Protein AF-W2SXV3-F1 (afdb_monomer_lite)

Sequence (137 aa):
DGLYYVFLDVIPVDNKRYRYIYNKSAWLTAGKAEPAPKNRLYLHPDSPYTGEQLLKQVVSFEKAKLTNNEIDKAGHLILNSMHKYQPRIHLVRRNKGQHLDHNKVNLADEVHRTFVFPETQFMAVTAYQNQLVSILL

Foldseek 3Di:
DKWKWKKKKKAFPDQFFWDQDVVVRDIDTPGGHDPWQPIAIDIQPPPTDDPVVVVPDDRDPPVAAEDCDSPDPPRHGHGDARTKIWMKMKIFIDHVPDDDPRVPDDCVVTPIDIDTDPVPMDGHHPDDDRVVVVVVD

pLDDT: mean 92.99, std 6.28, range [71.44, 98.56]

Organism: Necator americanus (NCBI:txid51031)

Radius of gyration: 17.33 Å; chains: 1; bounding box: 37×30×53 Å

InterPro domains:
  IPR001699 T-box transcription factor [PTHR11267] (4-133)
  IPR002070 Transcription factor, Brachyury [PR00938] (22-42)
  IPR002070 Transcription factor, Brachyury [PR00938] (83-100)
  IPR008967 p53-like transcription factor, DNA-binding domain superfamily [SSF49417] (3-133)
  IPR018186 Transcription factor, T-box, conserved site [PS01264] (43-61)
  IPR036960 T-box superfamily [G3DSA:2.60.40.820] (1-136)
  IPR046360 T-box transcription factor, DNA-binding domain [PF00907] (3-134)
  IPR046360 T-box transcription factor, DNA-binding domain [PR00937] (42-55)
  IPR046360 T-box transcription factor, DNA-binding domain [PR00937] (59-68)
  IPR046360 T-box transcription factor, DNA-binding domain [PR00937] (78-92)
  IPR046360 T-box transcription factor, DNA-binding domain [PR00937] (120-133)
  IPR046360 T-box transcription factor, DNA-binding domain [PS50252] (1-137)
  IPR046360 T-box transcription factor, DNA-binding domain [SM00425] (1-135)

Structure (mmCIF, N/CA/C/O backbone):
data_AF-W2SXV3-F1
#
_entry.id   AF-W2SXV3-F1
#
loop_
_atom_site.group_PDB
_atom_site.id
_atom_site.type_symbol
_atom_site.label_atom_id
_atom_site.label_alt_id
_atom_site.label_comp_id
_atom_site.label_asym_id
_atom_site.label_entity_id
_atom_site.label_seq_id
_atom_site.pdbx_PDB_ins_code
_atom_site.Cartn_x
_atom_site.Cartn_y
_atom_site.Cartn_z
_atom_site.occupancy
_atom_site.B_iso_or_equiv
_atom_site.auth_seq_id
_atom_site.auth_comp_id
_atom_site.auth_asym_id
_atom_site.auth_atom_id
_atom_site.pdbx_PDB_model_num
ATOM 1 N N . ASP A 1 1 ? -21.824 0.062 21.005 1.00 73.38 1 ASP A N 1
ATOM 2 C CA . ASP A 1 1 ? -20.986 0.617 19.912 1.00 73.38 1 ASP A CA 1
ATOM 3 C C . ASP A 1 1 ? -19.588 0.033 19.915 1.00 73.38 1 ASP A C 1
ATOM 5 O O . ASP A 1 1 ? -19.007 -0.101 20.986 1.00 73.38 1 ASP A O 1
ATOM 9 N N . GLY A 1 2 ? -19.074 -0.337 18.739 1.00 86.62 2 GLY A N 1
ATOM 10 C CA . GLY A 1 2 ? -17.703 -0.833 18.568 1.00 86.62 2 GLY A CA 1
ATOM 11 C C . GLY A 1 2 ? -16.719 0.277 18.194 1.00 86.62 2 GLY A C 1
ATOM 12 O O . GLY A 1 2 ? -17.129 1.344 17.736 1.00 86.62 2 GLY A O 1
ATOM 13 N N . LEU A 1 3 ? -15.436 -0.007 18.390 1.00 93.12 3 LEU A N 1
ATOM 14 C CA . LEU A 1 3 ? -14.304 0.784 17.924 1.00 93.12 3 LEU A CA 1
ATOM 15 C C . LEU A 1 3 ? -13.731 0.150 16.654 1.00 93.12 3 LEU A C 1
ATOM 17 O O . LEU A 1 3 ? -13.701 -1.077 16.527 1.00 93.12 3 LEU A O 1
ATOM 21 N N . TYR A 1 4 ? -13.287 0.983 15.724 1.00 94.38 4 TYR A N 1
ATOM 22 C CA . TYR A 1 4 ? -12.794 0.571 14.419 1.00 94.38 4 TYR A CA 1
ATOM 23 C C . TYR A 1 4 ? -11.353 1.026 14.226 1.00 94.38 4 TYR A C 1
ATOM 25 O O . TYR A 1 4 ? -11.056 2.214 14.307 1.00 94.38 4 TYR A O 1
ATOM 33 N N . TYR A 1 5 ? -10.464 0.087 13.938 1.00 95.88 5 TYR A N 1
ATOM 34 C CA . TYR A 1 5 ? -9.075 0.367 13.594 1.00 95.88 5 TYR A CA 1
ATOM 35 C C . TYR A 1 5 ? -8.924 0.265 12.081 1.00 95.88 5 TYR A C 1
ATOM 37 O O . TYR A 1 5 ? -9.370 -0.718 11.482 1.00 95.88 5 TYR A O 1
ATOM 45 N N . VAL A 1 6 ? -8.321 1.285 11.471 1.00 97.06 6 VAL A N 1
ATOM 46 C CA . VAL A 1 6 ? -8.128 1.342 10.019 1.00 97.06 6 VAL A CA 1
ATOM 47 C C . VAL A 1 6 ? -6.652 1.150 9.713 1.00 97.06 6 VAL A C 1
ATOM 49 O O . VAL A 1 6 ? -5.807 1.911 10.185 1.00 97.06 6 VAL A O 1
ATOM 52 N N . PHE A 1 7 ? -6.350 0.136 8.913 1.00 97.12 7 PHE A N 1
ATOM 53 C CA . PHE A 1 7 ? -4.997 -0.186 8.483 1.00 97.12 7 PHE A CA 1
ATOM 54 C C . PHE A 1 7 ? -4.840 -0.018 6.978 1.00 97.12 7 PHE A C 1
ATOM 56 O O . PHE A 1 7 ? -5.782 -0.256 6.222 1.00 97.12 7 PHE A O 1
ATOM 63 N N . LEU A 1 8 ? -3.624 0.316 6.564 1.00 97.88 8 LEU A N 1
ATOM 64 C CA . LEU A 1 8 ? -3.152 0.241 5.189 1.00 97.88 8 LEU A CA 1
ATOM 65 C C . LEU A 1 8 ? -2.060 -0.825 5.102 1.00 97.88 8 LEU A C 1
ATOM 67 O O . LEU A 1 8 ? -1.121 -0.829 5.901 1.00 97.88 8 LEU A O 1
ATOM 71 N N . ASP A 1 9 ? -2.162 -1.693 4.107 1.00 96.94 9 ASP A N 1
ATOM 72 C CA . ASP A 1 9 ? -1.070 -2.562 3.684 1.00 96.94 9 ASP A CA 1
ATOM 73 C C . ASP A 1 9 ? -0.837 -2.424 2.177 1.00 96.94 9 ASP A C 1
ATOM 75 O O . ASP A 1 9 ? -1.655 -1.849 1.449 1.00 96.94 9 ASP A O 1
ATOM 79 N N . VAL A 1 10 ? 0.326 -2.877 1.710 1.00 97.62 10 VAL A N 1
ATOM 80 C CA . VAL A 1 10 ? 0.701 -2.793 0.297 1.00 97.62 10 VAL A CA 1
ATOM 81 C C . VAL A 1 10 ? 1.303 -4.127 -0.117 1.00 97.62 10 VAL A C 1
ATOM 83 O O . VAL A 1 10 ? 2.409 -4.476 0.290 1.00 97.62 10 VAL A O 1
ATOM 86 N N . ILE A 1 11 ? 0.568 -4.880 -0.934 1.00 97.00 11 ILE A N 1
ATOM 87 C CA . ILE A 1 11 ? 0.947 -6.240 -1.331 1.00 97.00 11 ILE A CA 1
ATOM 88 C C . ILE A 1 11 ? 1.441 -6.297 -2.780 1.00 97.00 11 ILE A C 1
ATOM 90 O O . ILE A 1 11 ? 0.978 -5.509 -3.611 1.00 97.00 11 ILE A O 1
ATOM 94 N N . PRO A 1 12 ? 2.364 -7.214 -3.122 1.00 97.38 12 PRO A N 1
ATOM 95 C CA . PRO A 1 12 ? 2.758 -7.427 -4.510 1.00 97.38 12 PRO A CA 1
ATOM 96 C C . PRO A 1 12 ? 1.568 -7.932 -5.337 1.00 97.38 12 PRO A C 1
ATOM 98 O O . PRO A 1 12 ? 0.802 -8.784 -4.887 1.00 97.38 12 PRO A O 1
ATOM 101 N N . VAL A 1 13 ? 1.422 -7.412 -6.557 1.00 97.75 13 VAL A N 1
ATOM 102 C CA . VAL A 1 13 ? 0.369 -7.829 -7.503 1.00 97.75 13 VAL A CA 1
ATOM 103 C C . VAL A 1 13 ? 0.731 -9.141 -8.192 1.00 97.75 13 VAL A C 1
ATOM 105 O O . VAL A 1 13 ? -0.138 -9.967 -8.460 1.00 97.75 13 VAL A O 1
ATOM 108 N N . ASP A 1 14 ? 2.011 -9.336 -8.496 1.00 97.31 14 ASP A N 1
ATOM 109 C CA . ASP A 1 14 ? 2.511 -10.525 -9.169 1.00 97.31 14 ASP A CA 1
ATOM 110 C C . ASP A 1 14 ? 3.946 -10.863 -8.741 1.00 97.31 14 ASP A C 1
ATOM 112 O O . ASP A 1 14 ? 4.593 -10.145 -7.980 1.00 97.31 14 ASP A O 1
ATOM 116 N N . ASN A 1 15 ? 4.438 -12.002 -9.229 1.00 97.06 15 ASN A N 1
ATOM 117 C CA . ASN A 1 15 ? 5.793 -12.487 -8.982 1.00 97.06 15 ASN A CA 1
ATOM 118 C C . ASN A 1 15 ? 6.755 -12.080 -10.115 1.00 97.06 15 ASN A C 1
ATOM 120 O O . ASN A 1 15 ? 7.528 -12.909 -10.609 1.00 97.06 15 ASN A O 1
ATOM 124 N N . LYS A 1 16 ? 6.668 -10.830 -10.590 1.00 97.81 16 LYS A N 1
ATOM 125 C CA . LYS A 1 16 ? 7.492 -10.321 -11.693 1.00 97.81 16 LYS A CA 1
ATOM 126 C C . LYS A 1 16 ? 8.272 -9.076 -11.288 1.00 97.81 16 LYS A C 1
ATOM 128 O O . LYS A 1 16 ? 7.765 -8.180 -10.620 1.00 97.81 16 LYS A O 1
ATOM 133 N N . ARG A 1 17 ? 9.500 -8.998 -11.795 1.00 97.88 17 ARG A N 1
ATOM 134 C CA . ARG A 1 17 ? 10.291 -7.769 -11.823 1.00 97.88 17 ARG A CA 1
ATOM 135 C C . ARG A 1 17 ? 10.124 -7.113 -13.183 1.00 97.88 17 ARG A C 1
ATOM 137 O O . ARG A 1 17 ? 10.159 -7.793 -14.213 1.00 97.88 17 ARG A O 1
ATOM 144 N N . TYR A 1 18 ? 9.972 -5.799 -13.200 1.00 98.12 18 TYR A N 1
ATOM 145 C CA . TYR A 1 18 ? 9.725 -5.036 -14.415 1.00 98.12 18 TYR A CA 1
ATOM 146 C C . TYR A 1 18 ? 10.911 -4.151 -14.795 1.00 98.12 18 TYR A C 1
ATOM 148 O O . TYR A 1 18 ? 11.795 -3.854 -13.995 1.00 98.12 18 TYR A O 1
ATOM 156 N N . ARG A 1 19 ? 10.916 -3.706 -16.048 1.00 97.44 19 ARG A N 1
ATOM 157 C CA . ARG A 1 19 ? 11.760 -2.619 -16.543 1.00 97.44 19 ARG A CA 1
ATOM 158 C C . ARG A 1 19 ? 10.950 -1.742 -17.482 1.00 97.44 19 ARG A C 1
ATOM 160 O O . ARG A 1 19 ? 10.115 -2.253 -18.231 1.00 97.44 19 ARG A O 1
ATOM 167 N N . TYR A 1 20 ? 11.207 -0.444 -17.455 1.00 97.38 20 TYR A N 1
ATOM 168 C CA . TYR A 1 20 ? 10.616 0.473 -18.417 1.00 97.38 20 TYR A CA 1
ATOM 169 C C . TYR A 1 20 ? 11.483 0.529 -19.677 1.00 97.38 20 TYR A C 1
ATOM 171 O O . TYR A 1 20 ? 12.707 0.618 -19.597 1.00 97.38 20 TY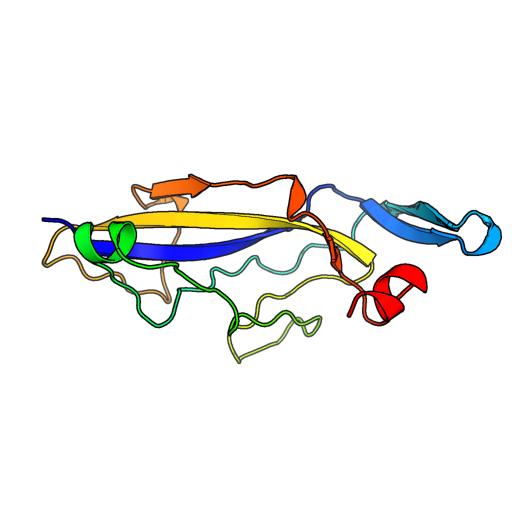R A O 1
ATOM 179 N N . ILE A 1 21 ? 10.855 0.434 -20.845 1.00 97.12 21 ILE A N 1
ATOM 180 C CA . ILE A 1 21 ? 11.517 0.485 -22.146 1.00 97.12 21 ILE A CA 1
ATOM 181 C C . ILE A 1 21 ? 11.166 1.810 -22.813 1.00 97.12 21 ILE A C 1
ATOM 183 O O . ILE A 1 21 ? 10.067 1.971 -23.342 1.00 97.12 21 ILE A O 1
ATOM 187 N N . TYR A 1 22 ? 12.112 2.750 -22.794 1.00 93.44 22 TYR A N 1
ATOM 188 C CA . TYR A 1 22 ? 11.893 4.133 -23.226 1.00 93.44 22 TYR A CA 1
ATOM 189 C C . TYR A 1 22 ? 11.443 4.260 -24.684 1.00 93.44 22 TYR A C 1
ATOM 191 O O . TYR A 1 22 ? 10.471 4.953 -24.955 1.00 93.44 22 TYR A O 1
ATOM 199 N N . ASN A 1 23 ? 12.073 3.543 -25.619 1.00 94.50 23 ASN A N 1
ATOM 200 C CA . ASN A 1 23 ? 11.701 3.611 -27.040 1.00 94.50 23 ASN A CA 1
ATOM 201 C C . ASN A 1 23 ? 10.338 2.972 -27.362 1.00 94.50 23 ASN A C 1
ATOM 203 O O . ASN A 1 23 ? 9.840 3.136 -28.471 1.00 94.50 23 ASN A O 1
ATOM 207 N N . LYS A 1 24 ? 9.742 2.238 -26.415 1.00 94.06 24 LYS A N 1
ATOM 208 C CA . LYS A 1 24 ? 8.393 1.664 -26.530 1.00 94.06 24 LYS A CA 1
ATOM 209 C C . LYS A 1 24 ? 7.384 2.344 -25.605 1.00 94.06 24 LYS A C 1
ATOM 211 O O . LYS A 1 24 ? 6.222 1.955 -25.620 1.00 94.06 24 LYS A O 1
ATOM 216 N N . SER A 1 25 ? 7.834 3.283 -24.769 1.00 94.56 25 SER A N 1
ATOM 217 C CA . SER A 1 25 ? 7.066 3.882 -23.674 1.00 94.56 25 SER A CA 1
ATOM 218 C C . SER A 1 25 ? 6.230 2.862 -22.889 1.00 94.56 25 SER A C 1
ATOM 220 O O . SER A 1 25 ? 5.046 3.071 -22.630 1.00 94.56 25 SER A O 1
ATOM 222 N N . ALA A 1 26 ? 6.835 1.720 -22.546 1.00 95.12 26 ALA A N 1
ATOM 223 C CA . ALA A 1 26 ? 6.112 0.584 -21.980 1.00 95.12 26 ALA A CA 1
ATOM 224 C C . ALA A 1 26 ? 6.892 -0.129 -20.873 1.00 95.12 26 ALA A C 1
ATOM 226 O O . ALA A 1 26 ? 8.115 -0.268 -20.927 1.00 95.12 26 ALA A O 1
ATOM 227 N N . TRP A 1 27 ? 6.153 -0.654 -19.898 1.00 96.81 27 TRP A N 1
ATOM 228 C CA . TRP A 1 27 ? 6.667 -1.586 -18.901 1.00 96.81 27 TRP A CA 1
ATOM 229 C C . TRP A 1 27 ? 6.708 -3.000 -19.471 1.00 96.81 27 TRP A C 1
ATOM 231 O O . TRP A 1 27 ? 5.693 -3.505 -19.943 1.00 96.81 27 TRP A O 1
ATOM 241 N N . LEU A 1 28 ? 7.862 -3.660 -19.383 1.00 97.38 28 LEU A N 1
ATOM 242 C CA . LEU A 1 28 ? 8.021 -5.067 -19.745 1.00 97.38 28 LEU A CA 1
ATOM 243 C C . LEU A 1 28 ? 8.550 -5.871 -18.561 1.00 97.38 28 LEU A C 1
ATOM 245 O O . LEU A 1 28 ? 9.306 -5.365 -17.730 1.00 97.38 28 LEU A O 1
ATOM 249 N N . THR A 1 29 ? 8.191 -7.151 -18.513 1.00 97.69 29 THR A N 1
ATOM 250 C CA . THR A 1 29 ? 8.771 -8.094 -17.555 1.00 97.69 29 THR A CA 1
ATOM 251 C C . THR A 1 29 ? 10.264 -8.273 -17.841 1.00 97.69 29 THR A C 1
ATOM 253 O O . THR A 1 29 ? 10.662 -8.557 -18.970 1.00 97.69 29 THR A O 1
ATOM 256 N N . ALA A 1 30 ? 11.088 -8.080 -16.814 1.00 96.81 30 ALA A N 1
ATOM 257 C CA . ALA A 1 30 ? 12.537 -8.265 -16.840 1.00 96.81 30 ALA A CA 1
ATOM 258 C C . ALA A 1 30 ? 12.965 -9.610 -16.230 1.00 96.81 30 ALA A C 1
ATOM 260 O O . ALA A 1 30 ? 14.049 -10.097 -16.536 1.00 96.81 30 ALA A O 1
ATOM 261 N N . GLY A 1 31 ? 12.126 -10.210 -15.380 1.00 97.12 31 GLY A N 1
ATOM 262 C CA . GLY A 1 31 ? 12.403 -11.491 -14.737 1.00 97.12 31 GLY A CA 1
ATOM 263 C C . GLY A 1 31 ? 11.413 -11.823 -13.622 1.00 97.12 31 GLY A C 1
ATOM 264 O O . GLY A 1 31 ? 10.350 -11.206 -13.510 1.00 97.12 31 GLY A O 1
ATOM 265 N N . LYS A 1 32 ? 11.779 -12.804 -12.793 1.00 97.38 32 LYS A N 1
ATOM 266 C CA . LYS A 1 32 ? 11.059 -13.161 -11.561 1.00 97.38 32 LYS A CA 1
ATOM 267 C C . LYS A 1 32 ? 11.220 -12.054 -10.511 1.00 97.38 32 LYS A C 1
ATOM 269 O O . LYS A 1 32 ? 12.250 -11.380 -10.508 1.00 97.38 32 LYS A O 1
ATOM 274 N N . ALA A 1 33 ? 10.216 -11.864 -9.653 1.00 96.12 33 ALA A N 1
ATOM 275 C CA . ALA A 1 33 ? 10.328 -10.914 -8.550 1.00 96.12 33 ALA A CA 1
ATOM 276 C C . ALA A 1 33 ? 11.442 -11.307 -7.571 1.00 96.12 33 ALA A C 1
ATOM 278 O O . ALA A 1 33 ? 11.754 -12.487 -7.377 1.00 96.12 33 ALA A O 1
ATOM 279 N N . GLU A 1 34 ? 12.019 -10.287 -6.947 1.00 92.88 34 GLU A N 1
ATOM 280 C CA . GLU A 1 34 ? 12.889 -10.442 -5.785 1.00 92.88 34 GLU A CA 1
ATOM 281 C C . GLU A 1 34 ? 12.060 -10.917 -4.577 1.00 92.88 34 GLU A C 1
ATOM 283 O O . GLU A 1 34 ? 10.846 -10.677 -4.541 1.00 92.88 34 GLU A O 1
ATOM 288 N N . PRO A 1 35 ? 12.669 -11.597 -3.585 1.00 92.31 35 PRO A N 1
ATOM 289 C CA . PRO A 1 35 ? 11.978 -11.936 -2.347 1.00 92.31 35 PRO A CA 1
ATOM 290 C C . PRO A 1 35 ? 11.301 -10.696 -1.755 1.00 92.31 35 PRO A C 1
ATOM 292 O O . PRO A 1 35 ? 11.941 -9.663 -1.558 1.00 92.31 35 PRO A O 1
ATOM 295 N N . ALA A 1 36 ? 9.991 -10.781 -1.523 1.00 86.56 36 ALA A N 1
ATOM 296 C CA . ALA A 1 36 ? 9.251 -9.651 -0.987 1.00 86.56 36 ALA A CA 1
ATOM 297 C C . ALA A 1 36 ? 9.719 -9.362 0.451 1.00 86.56 36 ALA A C 1
ATOM 299 O O . ALA A 1 36 ? 9.863 -10.305 1.240 1.00 86.56 36 ALA A O 1
ATOM 300 N N . PRO A 1 37 ? 9.916 -8.085 0.821 1.00 87.38 37 PRO A N 1
ATOM 301 C CA . PRO A 1 37 ? 10.159 -7.722 2.205 1.00 87.38 37 PRO A CA 1
ATOM 302 C C . PRO A 1 37 ? 8.954 -8.127 3.058 1.00 87.38 37 PRO A C 1
ATOM 304 O O . PRO A 1 37 ? 7.837 -8.313 2.563 1.00 87.38 37 PRO A O 1
ATOM 307 N N . LYS A 1 38 ? 9.168 -8.260 4.370 1.00 87.00 38 LYS A N 1
ATOM 308 C CA . LYS A 1 38 ? 8.075 -8.568 5.296 1.00 87.00 38 LYS A CA 1
ATOM 309 C C . LYS A 1 38 ? 6.985 -7.498 5.168 1.00 87.00 38 LYS A C 1
ATOM 311 O O . LYS A 1 38 ? 7.245 -6.329 5.450 1.00 87.00 38 LYS A O 1
ATOM 316 N N . ASN A 1 39 ? 5.776 -7.916 4.786 1.00 86.94 39 ASN A N 1
ATOM 317 C CA . ASN A 1 39 ? 4.630 -7.015 4.691 1.00 86.94 39 ASN A CA 1
ATOM 318 C C . ASN A 1 39 ? 4.352 -6.371 6.058 1.00 86.94 39 ASN A C 1
ATOM 320 O O . ASN A 1 39 ? 4.413 -7.039 7.096 1.00 86.94 39 ASN A O 1
ATOM 324 N N . ARG A 1 40 ? 4.060 -5.072 6.049 1.00 92.06 40 ARG A N 1
ATOM 325 C CA . ARG A 1 40 ? 3.801 -4.268 7.246 1.00 92.06 40 ARG A CA 1
ATOM 326 C C . ARG A 1 40 ? 2.397 -3.693 7.179 1.00 92.06 40 ARG A C 1
ATOM 328 O O . ARG A 1 40 ? 1.932 -3.303 6.114 1.00 92.06 40 ARG A O 1
ATOM 335 N N . LEU A 1 41 ? 1.761 -3.614 8.341 1.00 94.00 41 LEU A N 1
ATOM 336 C CA . LEU A 1 41 ? 0.490 -2.929 8.520 1.00 94.00 41 LEU A CA 1
ATOM 337 C C . LEU A 1 41 ? 0.769 -1.524 9.039 1.00 94.00 41 LEU A C 1
ATOM 339 O O . LEU A 1 41 ? 1.338 -1.361 10.117 1.00 94.00 41 LEU A O 1
ATOM 343 N N . TYR A 1 42 ? 0.357 -0.516 8.284 1.00 95.50 42 TYR A N 1
ATOM 344 C CA . TYR A 1 42 ? 0.340 0.863 8.745 1.00 95.50 42 TYR A CA 1
ATOM 345 C C . TYR A 1 42 ? -0.993 1.131 9.446 1.00 95.50 42 TYR A C 1
ATOM 347 O O . TYR A 1 42 ? -2.042 1.147 8.800 1.00 95.50 42 TYR A O 1
ATOM 355 N N . LEU A 1 43 ? -0.969 1.322 10.766 1.00 95.94 43 LEU A N 1
ATOM 356 C CA . LEU A 1 43 ? -2.142 1.761 11.523 1.00 95.94 43 LEU A CA 1
ATOM 357 C C . LEU A 1 43 ? -2.353 3.260 11.308 1.00 95.94 43 LEU A C 1
ATOM 359 O O . LEU A 1 43 ? -1.435 4.048 11.531 1.00 95.94 43 LEU A O 1
ATOM 363 N N . HIS A 1 44 ? -3.564 3.660 10.922 1.00 96.62 44 HIS A N 1
ATOM 364 C CA . HIS A 1 44 ? -3.895 5.077 10.831 1.00 96.62 44 HIS A CA 1
ATOM 365 C C . HIS A 1 44 ? -3.741 5.750 12.212 1.00 96.62 44 HIS A C 1
ATOM 367 O O . HIS A 1 44 ? -4.309 5.232 13.178 1.00 96.62 44 HIS A O 1
ATOM 373 N N . PRO A 1 45 ? -3.032 6.892 12.327 1.00 94.81 45 PRO A N 1
ATOM 374 C CA . PRO A 1 45 ? -2.666 7.498 13.613 1.00 94.81 45 PRO A CA 1
ATOM 375 C C . PRO A 1 45 ? -3.859 7.874 14.496 1.00 94.81 45 PRO A C 1
ATOM 377 O O . PRO A 1 45 ? -3.762 7.760 15.713 1.00 94.81 45 PRO A O 1
ATOM 380 N N . ASP A 1 46 ? -4.989 8.260 13.899 1.00 95.00 46 ASP A N 1
ATOM 381 C CA . ASP A 1 46 ? -6.193 8.614 14.667 1.00 95.00 46 ASP A CA 1
ATOM 382 C C . ASP A 1 46 ? -7.083 7.400 14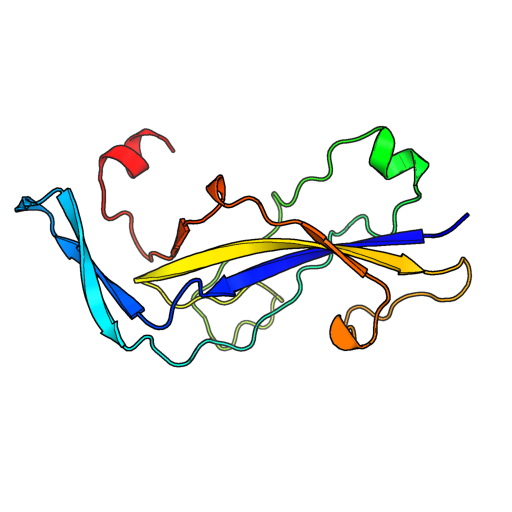.999 1.00 95.00 46 ASP A C 1
ATOM 384 O O . ASP A 1 46 ? -8.190 7.561 15.511 1.00 95.00 46 ASP A O 1
ATOM 388 N N . SER A 1 47 ? -6.637 6.174 14.701 1.00 94.31 47 SER A N 1
ATOM 389 C CA . SER A 1 47 ? -7.345 4.973 15.150 1.00 94.31 47 SER A CA 1
ATOM 390 C C . SER A 1 47 ? -7.242 4.812 16.678 1.00 94.31 47 SER A C 1
ATOM 392 O O . SER A 1 47 ? -6.176 5.045 17.248 1.00 94.31 47 SER A O 1
ATOM 394 N N . PRO A 1 48 ? -8.284 4.291 17.351 1.00 94.88 48 PRO A N 1
ATOM 395 C CA . PRO A 1 48 ? -9.534 3.809 16.773 1.00 94.88 48 PRO A CA 1
ATOM 396 C C . PRO A 1 48 ? -10.583 4.904 16.552 1.00 94.88 48 PRO A C 1
ATOM 398 O O . PRO A 1 48 ? -10.701 5.848 17.325 1.00 94.88 48 PRO A O 1
ATOM 401 N N . TYR A 1 49 ? -11.448 4.670 15.570 1.00 95.19 49 TYR A N 1
ATOM 402 C CA . TYR A 1 49 ? -12.624 5.480 15.282 1.00 95.19 49 TYR A CA 1
ATOM 403 C C . TYR A 1 49 ? -13.901 4.873 15.852 1.00 95.19 49 TYR A C 1
ATOM 405 O O . TYR A 1 49 ? -14.051 3.653 15.962 1.00 95.19 49 TYR A O 1
ATOM 413 N N . THR A 1 50 ? -14.887 5.717 16.126 1.00 94.62 50 THR A N 1
ATOM 414 C CA . THR A 1 50 ? -16.281 5.282 16.226 1.00 94.62 50 THR A CA 1
ATOM 415 C C . THR A 1 50 ? -16.882 5.100 14.829 1.00 94.62 50 THR A C 1
ATOM 417 O O . THR A 1 50 ? -16.403 5.660 13.842 1.00 94.62 50 THR A O 1
ATOM 420 N N . GLY A 1 51 ? -17.974 4.335 14.732 1.00 93.19 51 GLY A N 1
ATOM 421 C CA . GLY A 1 51 ? -18.701 4.203 13.462 1.00 93.19 51 GLY A CA 1
ATOM 422 C C . GLY A 1 51 ? -19.233 5.545 12.943 1.00 93.19 51 GLY A C 1
ATOM 423 O O . GLY A 1 51 ? -19.239 5.779 11.742 1.00 93.19 51 GLY A O 1
ATOM 424 N N . GLU A 1 52 ? -19.616 6.450 13.846 1.00 94.88 52 GLU A N 1
ATOM 425 C CA . GLU A 1 52 ? -20.079 7.793 13.494 1.00 94.88 52 GLU A CA 1
ATOM 426 C C . GLU A 1 52 ? -18.962 8.652 12.885 1.00 94.88 52 GLU A C 1
ATOM 428 O O . GLU A 1 52 ? -19.194 9.322 11.882 1.00 94.88 52 GLU A O 1
ATOM 433 N N . GLN A 1 53 ? -17.746 8.600 13.443 1.00 95.44 53 GLN A N 1
ATOM 434 C CA . GLN A 1 53 ? -16.593 9.314 12.883 1.00 95.44 53 GLN A CA 1
ATOM 435 C C . GLN A 1 53 ? -16.297 8.843 11.457 1.00 95.44 53 GLN A C 1
ATOM 437 O O . GLN A 1 53 ? -16.142 9.675 10.570 1.00 95.44 53 GLN A O 1
ATOM 442 N N . LEU A 1 54 ? -16.303 7.527 11.212 1.00 95.25 54 LEU A N 1
ATOM 443 C CA . LEU A 1 54 ? -16.054 6.967 9.876 1.00 95.25 54 LEU A CA 1
ATOM 444 C C . LEU A 1 54 ? -17.081 7.401 8.823 1.00 95.25 54 LEU A C 1
ATOM 446 O O . LEU A 1 54 ? -16.743 7.480 7.649 1.00 95.25 54 LEU A O 1
ATOM 450 N N . LEU A 1 55 ? -18.326 7.671 9.223 1.00 95.00 55 LEU A N 1
ATOM 451 C CA . LEU A 1 55 ? -19.372 8.127 8.304 1.00 95.00 55 LEU A CA 1
ATOM 452 C C . LEU A 1 55 ? -19.301 9.631 8.013 1.00 95.00 55 LEU A C 1
ATOM 454 O O . LEU A 1 55 ? -19.826 10.076 6.996 1.00 95.00 55 LEU A O 1
ATOM 458 N N . LYS A 1 56 ? -18.699 10.418 8.910 1.00 95.69 56 LYS A N 1
ATOM 459 C CA . LYS A 1 56 ? -18.708 11.886 8.841 1.00 95.69 56 LYS A CA 1
ATOM 460 C C . LYS A 1 56 ? -17.468 12.489 8.194 1.00 95.69 56 LYS A C 1
ATOM 462 O O . LYS A 1 56 ? -17.534 13.633 7.754 1.00 95.69 56 LYS A O 1
ATOM 467 N N . GLN A 1 57 ? -16.351 11.767 8.162 1.00 93.12 57 GLN A N 1
ATOM 468 C CA . GLN A 1 57 ? -15.080 12.316 7.696 1.00 93.12 57 GLN A CA 1
ATOM 469 C C . GLN A 1 57 ? -14.355 11.379 6.736 1.00 93.12 57 GLN A C 1
ATOM 471 O O . GLN A 1 57 ? -14.497 10.159 6.788 1.00 93.12 57 GLN A O 1
ATOM 476 N N . VAL A 1 58 ? -13.517 11.975 5.893 1.00 95.94 58 VAL A N 1
ATOM 477 C CA . VAL A 1 58 ? -12.565 11.237 5.066 1.00 95.94 58 VAL A CA 1
ATOM 478 C C . VAL A 1 58 ? -11.388 10.799 5.938 1.00 95.94 58 VAL A C 1
ATOM 480 O O . VAL A 1 58 ? -10.841 11.595 6.698 1.00 95.94 58 VAL A O 1
ATOM 483 N N . VAL A 1 59 ? -10.985 9.535 5.814 1.00 97.12 59 VAL A N 1
ATOM 484 C CA . VAL A 1 59 ? -9.776 8.988 6.449 1.00 97.12 59 VAL A CA 1
ATOM 485 C C . VAL A 1 59 ? -8.626 9.064 5.439 1.00 97.12 59 VAL A C 1
ATOM 487 O O . VAL A 1 59 ? -8.738 8.498 4.352 1.00 97.12 59 VAL A O 1
ATOM 490 N N . SER A 1 60 ? -7.538 9.765 5.778 1.00 97.31 60 SER A N 1
ATOM 491 C CA . SER A 1 60 ? -6.423 10.054 4.859 1.00 97.31 60 SER A CA 1
ATOM 492 C C . SER A 1 60 ? -5.110 9.420 5.314 1.00 97.31 60 SER A C 1
ATOM 494 O O . SER A 1 60 ? -4.603 9.701 6.394 1.00 97.31 60 SER A O 1
ATOM 496 N N . PHE A 1 61 ? -4.488 8.632 4.437 1.00 97.81 61 PHE A N 1
ATOM 497 C CA . PHE A 1 61 ? -3.180 8.011 4.676 1.00 97.81 61 PHE A CA 1
ATOM 498 C C . PHE A 1 61 ? -1.999 8.869 4.189 1.00 97.81 61 PHE A C 1
ATOM 500 O O . PHE A 1 61 ? -0.935 8.334 3.895 1.00 97.81 61 PHE A O 1
ATOM 507 N N . GLU A 1 62 ? -2.143 10.196 4.122 1.00 96.81 62 GLU A N 1
ATOM 508 C CA . GLU A 1 62 ? -1.097 11.116 3.626 1.00 96.81 62 GLU A CA 1
ATOM 509 C C . GLU A 1 62 ? 0.248 11.001 4.370 1.00 96.81 62 GLU A C 1
ATOM 511 O O . GLU A 1 62 ? 1.306 11.297 3.822 1.00 96.81 62 GLU A O 1
ATOM 516 N N . LYS A 1 63 ? 0.215 10.553 5.632 1.00 96.38 63 LYS A N 1
ATOM 517 C CA . LYS A 1 63 ? 1.403 10.374 6.480 1.00 96.38 63 LYS A CA 1
ATOM 518 C C . LYS A 1 63 ? 2.081 9.017 6.281 1.00 96.38 63 LYS A C 1
ATOM 520 O O . LYS A 1 63 ? 3.149 8.791 6.854 1.00 96.38 63 LYS A O 1
ATOM 525 N N . ALA A 1 64 ? 1.475 8.104 5.519 1.00 97.12 64 ALA A N 1
ATOM 526 C CA . ALA A 1 64 ? 2.080 6.822 5.198 1.00 97.12 64 ALA A CA 1
ATOM 527 C C . ALA A 1 64 ? 3.285 7.039 4.275 1.00 97.12 64 ALA A C 1
ATOM 529 O O . ALA A 1 64 ? 3.237 7.813 3.322 1.00 97.12 64 ALA A O 1
ATOM 530 N N . LYS A 1 65 ? 4.386 6.345 4.564 1.00 97.19 65 LYS A N 1
ATOM 531 C CA . LYS A 1 65 ? 5.632 6.458 3.802 1.00 97.19 65 LYS A CA 1
ATOM 532 C C . LYS A 1 65 ? 6.060 5.098 3.286 1.00 97.19 65 LYS A C 1
ATOM 534 O O . LYS A 1 65 ? 5.927 4.089 3.982 1.00 97.19 65 LYS A O 1
ATOM 539 N N . LEU A 1 66 ? 6.605 5.114 2.077 1.00 97.25 66 LEU A N 1
ATOM 540 C CA . LEU A 1 66 ? 7.203 3.963 1.417 1.00 97.25 66 LEU A CA 1
ATOM 541 C C . LEU A 1 66 ? 8.729 4.066 1.514 1.00 97.25 66 LEU A C 1
ATOM 543 O O . LEU A 1 66 ? 9.283 5.164 1.460 1.00 97.25 66 LEU A O 1
ATOM 547 N N . THR A 1 67 ? 9.416 2.937 1.644 1.00 96.50 67 THR A N 1
ATOM 548 C CA . THR A 1 67 ? 10.882 2.879 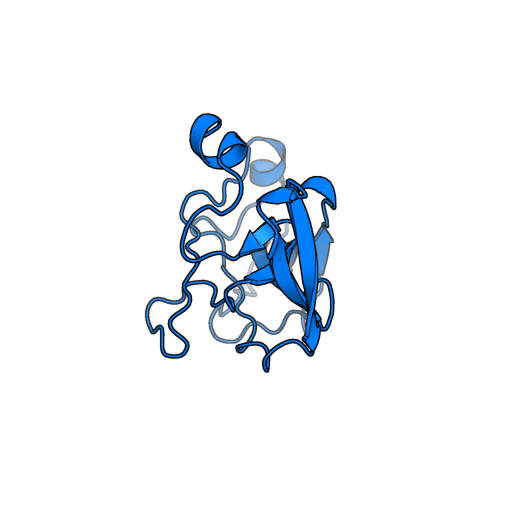1.651 1.00 96.50 67 THR A CA 1
ATOM 549 C C . THR A 1 67 ? 11.384 1.632 0.933 1.00 96.50 67 THR A C 1
ATOM 551 O O . THR A 1 67 ? 10.705 0.611 0.906 1.00 96.50 67 THR A O 1
ATOM 554 N N . ASN A 1 68 ? 12.583 1.703 0.363 1.00 94.94 68 ASN A N 1
ATOM 555 C CA . ASN A 1 68 ? 13.316 0.545 -0.152 1.00 94.94 68 ASN A CA 1
ATOM 556 C C . ASN A 1 68 ? 14.374 0.031 0.845 1.00 94.94 68 ASN A C 1
ATOM 558 O O . ASN A 1 68 ? 15.153 -0.855 0.510 1.00 94.94 68 ASN A O 1
ATOM 562 N N . ASN A 1 69 ? 14.439 0.601 2.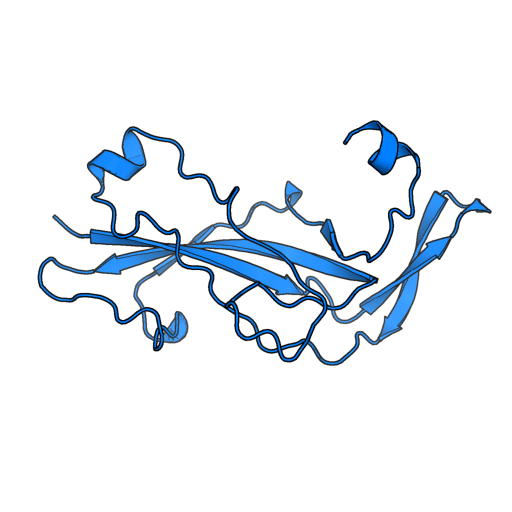054 1.00 93.88 69 ASN A N 1
ATOM 563 C CA . ASN A 1 69 ? 15.356 0.160 3.097 1.00 93.88 69 ASN A CA 1
ATOM 564 C C . ASN A 1 69 ? 14.763 -1.026 3.879 1.00 93.88 69 ASN A C 1
ATOM 566 O O . ASN A 1 69 ? 13.862 -0.847 4.699 1.00 93.88 69 ASN A O 1
ATOM 570 N N . GLU A 1 70 ? 15.298 -2.229 3.665 1.00 89.31 70 GLU A N 1
ATOM 571 C CA . GLU A 1 70 ? 14.811 -3.471 4.288 1.00 89.31 70 GLU A CA 1
ATOM 572 C C . GLU A 1 70 ? 14.920 -3.492 5.821 1.00 89.31 70 GLU A C 1
ATOM 574 O O . GLU A 1 70 ? 14.145 -4.169 6.498 1.00 89.31 70 GLU A O 1
ATOM 579 N N . ILE A 1 71 ? 15.854 -2.722 6.384 1.00 89.81 71 ILE A N 1
ATOM 580 C CA . ILE A 1 71 ? 16.100 -2.640 7.830 1.00 89.81 71 ILE A CA 1
ATOM 581 C C . ILE A 1 71 ? 15.464 -1.396 8.469 1.00 89.81 71 ILE A C 1
ATOM 583 O O . ILE A 1 71 ? 15.867 -0.983 9.559 1.00 89.81 71 ILE A O 1
ATOM 587 N N . ASP A 1 72 ? 14.480 -0.780 7.805 1.00 91.94 72 ASP A N 1
ATOM 588 C CA . ASP A 1 72 ? 13.771 0.392 8.320 1.00 91.94 72 ASP A CA 1
ATOM 589 C C . ASP A 1 72 ? 13.192 0.136 9.722 1.00 91.94 72 ASP A C 1
ATOM 591 O O . ASP A 1 72 ? 12.407 -0.789 9.929 1.00 91.94 72 ASP A O 1
ATOM 595 N N . LYS A 1 73 ? 13.558 0.984 10.689 1.00 90.31 73 LYS A N 1
ATOM 596 C CA . LYS A 1 73 ? 13.062 0.922 12.077 1.00 90.31 73 LYS A CA 1
ATOM 597 C C . LYS A 1 73 ? 11.936 1.919 12.363 1.00 90.31 73 LYS A C 1
ATOM 599 O O . LYS A 1 73 ? 11.365 1.879 13.445 1.00 90.31 73 LYS A O 1
ATOM 604 N N . ALA A 1 74 ? 11.633 2.809 11.418 1.00 91.44 74 ALA A N 1
ATOM 605 C CA . ALA A 1 74 ? 10.624 3.854 11.579 1.00 91.44 74 ALA A CA 1
ATOM 606 C C . ALA A 1 74 ? 9.189 3.348 11.348 1.00 91.44 74 ALA A C 1
ATOM 608 O O . ALA A 1 74 ? 8.235 4.084 11.581 1.00 91.44 74 ALA A O 1
ATOM 609 N N . GLY A 1 75 ? 9.029 2.098 10.899 1.00 89.69 75 GLY A N 1
ATOM 610 C CA . GLY A 1 75 ? 7.721 1.491 10.656 1.00 89.69 75 GLY A CA 1
ATOM 611 C C . GLY A 1 75 ? 7.127 1.867 9.298 1.00 89.69 75 GLY A C 1
ATOM 612 O O . GLY A 1 75 ? 5.928 1.698 9.089 1.00 89.69 75 GLY A O 1
ATOM 613 N N . HIS A 1 76 ? 7.946 2.355 8.363 1.00 95.25 76 HIS A N 1
ATOM 614 C CA . HIS A 1 76 ? 7.509 2.636 6.997 1.00 95.25 76 HIS A CA 1
ATOM 615 C C . HIS A 1 76 ? 7.180 1.340 6.243 1.00 95.25 76 HIS A C 1
ATOM 617 O O . HIS A 1 76 ? 7.685 0.264 6.581 1.00 95.25 76 HIS A O 1
ATOM 623 N N . LEU A 1 77 ? 6.353 1.440 5.201 1.00 96.06 77 LEU A N 1
ATOM 624 C CA . LEU A 1 77 ? 6.014 0.316 4.330 1.00 96.06 77 LEU A CA 1
ATOM 625 C C . LEU A 1 77 ? 7.199 0.033 3.396 1.00 96.06 77 LEU A C 1
ATOM 627 O O . LEU A 1 77 ? 7.602 0.898 2.618 1.00 96.06 77 LEU A O 1
ATOM 631 N N . ILE A 1 78 ? 7.779 -1.163 3.491 1.00 96.81 78 ILE A N 1
ATOM 632 C CA . ILE A 1 78 ? 8.972 -1.536 2.719 1.00 96.81 78 ILE A CA 1
ATOM 633 C C . ILE A 1 78 ? 8.540 -2.173 1.402 1.00 96.81 78 ILE A C 1
ATOM 635 O O . ILE A 1 78 ? 7.771 -3.132 1.422 1.00 96.81 78 ILE A O 1
ATOM 639 N N . LEU A 1 79 ? 9.061 -1.680 0.278 1.00 97.31 79 LEU A N 1
ATOM 640 C CA . LEU A 1 79 ? 8.768 -2.181 -1.064 1.00 97.31 79 LEU A CA 1
ATOM 641 C C . LEU A 1 79 ? 10.052 -2.358 -1.880 1.00 97.31 79 LEU A C 1
ATOM 643 O O . LEU A 1 79 ? 10.981 -1.557 -1.784 1.00 97.31 79 LEU A O 1
ATOM 647 N N . ASN A 1 80 ? 10.058 -3.356 -2.761 1.00 97.12 80 ASN A N 1
ATOM 648 C CA . ASN A 1 80 ? 11.119 -3.537 -3.743 1.00 97.12 80 ASN A CA 1
ATOM 649 C C . ASN A 1 80 ? 10.858 -2.628 -4.947 1.00 97.12 80 ASN A C 1
ATOM 651 O O . ASN A 1 80 ? 9.759 -2.599 -5.506 1.00 97.12 80 ASN A O 1
ATOM 655 N N . SER A 1 81 ? 11.888 -1.911 -5.390 1.00 97.06 81 SER A N 1
ATOM 656 C CA . SER A 1 81 ? 11.809 -1.095 -6.605 1.00 97.06 81 SER A CA 1
ATOM 657 C C . SER A 1 81 ? 11.539 -1.972 -7.832 1.00 97.06 81 SER A C 1
ATOM 659 O O . SER A 1 81 ? 11.949 -3.130 -7.888 1.00 97.06 81 SER A O 1
ATOM 661 N N . MET A 1 82 ? 10.876 -1.419 -8.841 1.00 97.38 82 MET A N 1
ATOM 662 C CA . MET A 1 82 ? 10.536 -2.063 -10.113 1.00 97.38 82 MET A CA 1
ATOM 663 C C . MET A 1 82 ? 9.563 -3.250 -10.003 1.00 97.38 82 MET A C 1
ATOM 665 O O . MET A 1 82 ? 9.555 -4.133 -10.865 1.00 97.38 82 MET A O 1
ATOM 669 N N . HIS A 1 83 ? 8.720 -3.251 -8.973 1.00 98.12 83 HIS A N 1
ATOM 670 C CA . HIS A 1 83 ? 7.652 -4.230 -8.762 1.00 98.12 83 HIS A CA 1
ATOM 671 C C . HIS A 1 83 ? 6.285 -3.539 -8.707 1.00 98.12 83 HIS A C 1
ATOM 673 O O . HIS A 1 83 ? 6.188 -2.349 -8.386 1.00 98.12 83 HIS A O 1
ATOM 679 N N . LYS A 1 84 ? 5.232 -4.290 -9.049 1.00 98.12 84 LYS A N 1
ATOM 680 C CA . LYS A 1 84 ? 3.851 -3.801 -9.070 1.00 98.12 84 LYS A CA 1
ATOM 681 C C . LYS A 1 84 ? 3.149 -4.122 -7.752 1.00 98.12 84 LYS A C 1
ATOM 683 O O . LYS A 1 84 ? 3.183 -5.268 -7.305 1.00 98.12 84 LYS A O 1
ATOM 688 N N . TYR A 1 85 ? 2.473 -3.135 -7.173 1.00 98.31 85 TYR A N 1
ATOM 689 C CA . TYR A 1 85 ? 1.840 -3.237 -5.860 1.00 98.31 85 TYR A CA 1
ATOM 690 C C . TYR A 1 85 ? 0.367 -2.828 -5.870 1.00 98.31 85 TYR A C 1
ATOM 692 O O . TYR A 1 85 ? -0.059 -2.031 -6.703 1.00 98.31 85 TYR A O 1
ATOM 700 N N . GLN A 1 86 ? -0.393 -3.386 -4.927 1.00 98.50 86 GLN A N 1
ATOM 701 C CA . GLN A 1 86 ? -1.793 -3.083 -4.647 1.00 98.50 86 GLN A CA 1
ATOM 702 C C . GLN A 1 86 ? -1.920 -2.617 -3.189 1.00 98.50 86 GLN A C 1
ATOM 704 O O . GLN A 1 86 ? -1.762 -3.436 -2.278 1.00 98.50 86 GLN A O 1
ATOM 709 N N . PRO A 1 87 ? -2.240 -1.335 -2.951 1.00 98.56 87 PRO A N 1
ATOM 710 C CA . PRO A 1 87 ? -2.713 -0.867 -1.653 1.00 98.56 87 PRO A CA 1
ATOM 711 C C . PRO A 1 87 ? -4.021 -1.553 -1.259 1.00 98.56 87 PRO A C 1
ATOM 713 O O . PRO A 1 87 ? -4.904 -1.740 -2.104 1.00 98.56 87 PRO A O 1
ATOM 716 N N . ARG A 1 88 ? -4.180 -1.894 0.020 1.00 98.44 88 ARG A N 1
ATOM 717 C CA . ARG A 1 88 ? -5.448 -2.389 0.572 1.00 98.44 88 ARG A CA 1
ATOM 718 C C . ARG A 1 88 ? -5.742 -1.717 1.900 1.00 98.44 88 ARG A C 1
ATOM 720 O O . ARG A 1 88 ? -4.841 -1.469 2.698 1.00 98.44 88 ARG A O 1
ATOM 727 N N . ILE A 1 89 ? -7.020 -1.444 2.137 1.00 98.44 89 ILE A N 1
ATOM 728 C CA . ILE A 1 89 ? -7.494 -0.865 3.392 1.00 98.44 89 ILE A CA 1
ATOM 729 C C . ILE A 1 89 ? -8.194 -1.947 4.199 1.00 98.44 89 ILE A C 1
ATOM 731 O O . ILE A 1 89 ? -9.091 -2.617 3.691 1.00 98.44 89 ILE A O 1
ATOM 735 N N . HIS A 1 90 ? -7.822 -2.099 5.465 1.00 97.75 90 HIS A N 1
ATOM 736 C CA . HIS A 1 90 ? -8.441 -3.058 6.372 1.00 97.75 90 HIS A CA 1
ATOM 737 C C . HIS A 1 90 ? -9.163 -2.331 7.496 1.00 97.75 90 HIS A C 1
ATOM 739 O O . HIS A 1 90 ? -8.589 -1.479 8.169 1.00 97.75 90 HIS A O 1
ATOM 745 N N . LEU A 1 91 ? -10.419 -2.702 7.719 1.00 96.62 91 LEU A N 1
ATOM 746 C CA . LEU A 1 91 ? -11.242 -2.203 8.808 1.00 96.62 91 LEU A CA 1
ATOM 747 C C . LEU A 1 91 ? -11.446 -3.321 9.830 1.00 96.62 91 LEU A C 1
ATOM 749 O O . LEU A 1 91 ? -12.177 -4.278 9.567 1.00 96.62 91 LEU A O 1
ATOM 753 N N . VAL A 1 92 ? -10.802 -3.198 10.987 1.00 95.50 92 VAL A N 1
ATOM 754 C CA . VAL A 1 92 ? -10.903 -4.149 12.104 1.00 95.50 92 VAL A CA 1
ATOM 755 C C . VAL A 1 92 ? -11.885 -3.595 13.130 1.00 95.50 92 VAL A C 1
ATOM 757 O O . VAL A 1 92 ? -11.736 -2.454 13.565 1.00 95.50 92 VAL A O 1
ATOM 760 N N . ARG A 1 93 ? -12.880 -4.386 13.548 1.00 92.25 93 ARG A N 1
ATOM 761 C CA . ARG A 1 93 ? -13.856 -3.972 14.569 1.00 92.25 93 ARG A CA 1
ATOM 762 C C . ARG A 1 93 ? -13.554 -4.652 15.902 1.00 92.25 93 ARG A C 1
ATOM 764 O O . ARG A 1 93 ? -13.489 -5.873 15.972 1.00 92.25 93 ARG A O 1
ATOM 771 N N . ARG A 1 94 ? -13.477 -3.873 16.982 1.00 90.44 94 ARG A N 1
ATOM 772 C CA . ARG A 1 94 ? -13.353 -4.365 18.363 1.00 90.44 94 ARG A CA 1
ATOM 773 C C . ARG A 1 94 ? -14.447 -3.798 19.263 1.00 90.44 94 ARG A C 1
ATOM 775 O O . ARG A 1 94 ? -15.017 -2.737 19.005 1.00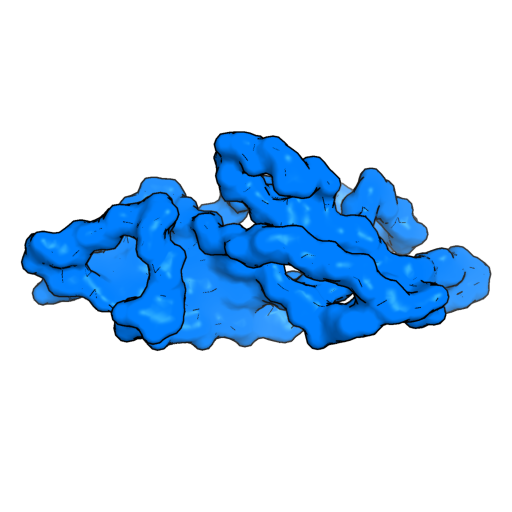 90.44 94 ARG A O 1
ATOM 782 N N . ASN A 1 95 ? -14.764 -4.522 20.332 1.00 87.75 95 ASN A N 1
ATOM 783 C CA . ASN A 1 95 ? -15.693 -4.048 21.356 1.00 87.75 95 ASN A CA 1
ATOM 784 C C . ASN A 1 95 ? -14.991 -3.060 22.299 1.00 87.75 95 ASN A C 1
ATOM 786 O O . ASN A 1 95 ? -13.790 -3.179 22.546 1.00 87.75 95 ASN A O 1
ATOM 790 N N . LYS A 1 96 ? -15.745 -2.104 22.859 1.00 75.50 96 LYS A N 1
ATOM 791 C CA . LYS A 1 96 ? -15.236 -1.193 23.898 1.00 75.50 96 LYS A CA 1
ATOM 792 C C . LYS A 1 96 ? -14.703 -2.032 25.073 1.00 75.50 96 LYS A C 1
ATOM 794 O O . LYS A 1 96 ? -15.449 -2.824 25.638 1.00 75.50 96 LYS A O 1
ATOM 799 N N . GLY A 1 97 ? -13.411 -1.898 25.381 1.00 77.94 97 GLY A N 1
ATOM 800 C CA . GLY A 1 97 ? -12.704 -2.683 26.407 1.00 77.94 97 GLY A CA 1
ATOM 801 C C . GLY A 1 97 ? -11.703 -3.713 25.866 1.00 77.94 97 GLY A C 1
ATOM 802 O O . GLY A 1 97 ? -10.836 -4.153 26.611 1.00 77.94 97 GLY A O 1
ATOM 803 N N . GLN A 1 98 ? -11.755 -4.053 24.574 1.00 82.31 98 GLN A N 1
ATOM 804 C CA . GLN A 1 98 ? -10.750 -4.895 23.912 1.00 82.31 98 GLN A CA 1
ATOM 805 C C . GLN A 1 98 ? -9.846 -4.029 23.034 1.00 82.31 98 GLN A C 1
ATOM 807 O O . GLN A 1 98 ? -10.020 -3.966 21.816 1.00 82.31 98 GLN A O 1
ATOM 812 N N . HIS A 1 99 ? -8.921 -3.308 23.668 1.00 80.56 99 HIS A N 1
ATOM 813 C CA . HIS A 1 99 ? -7.962 -2.483 22.939 1.00 80.56 99 HIS A CA 1
ATOM 814 C C . HIS A 1 99 ? -7.005 -3.346 22.116 1.00 80.56 99 HIS A C 1
ATOM 816 O O . HIS A 1 99 ? -6.552 -4.401 22.558 1.00 80.56 99 HIS A O 1
ATOM 822 N N . LEU A 1 100 ? -6.692 -2.867 20.917 1.00 83.00 100 LEU A N 1
ATOM 823 C CA . LEU A 1 100 ? -5.780 -3.531 20.000 1.00 83.00 100 LEU A CA 1
ATOM 824 C C . LEU A 1 100 ? -4.326 -3.122 20.294 1.00 83.00 100 LEU A C 1
ATOM 826 O O . LEU A 1 100 ? -3.998 -1.934 20.254 1.00 83.00 100 LEU A O 1
ATOM 830 N N . ASP A 1 101 ? -3.447 -4.096 20.545 1.00 83.25 101 ASP A N 1
ATOM 831 C CA . ASP A 1 101 ? -1.995 -3.872 20.561 1.00 83.25 101 ASP A CA 1
ATOM 832 C C . ASP A 1 101 ? -1.466 -3.904 19.124 1.00 83.25 101 ASP A C 1
ATOM 834 O O . ASP A 1 101 ? -1.193 -4.971 18.573 1.00 83.25 101 ASP A O 1
ATOM 838 N N . HIS A 1 102 ? -1.335 -2.723 18.516 1.00 74.62 102 HIS A N 1
ATOM 839 C CA . HIS A 1 102 ? -0.935 -2.551 17.116 1.00 74.62 102 HIS A CA 1
ATOM 840 C C . HIS A 1 102 ? 0.376 -3.263 16.735 1.00 74.62 102 HIS A C 1
ATOM 842 O O . HIS A 1 102 ? 0.514 -3.697 15.594 1.00 74.62 102 HIS A O 1
ATOM 848 N N . ASN A 1 103 ? 1.311 -3.442 17.675 1.00 73.56 103 ASN A N 1
ATOM 849 C CA . ASN A 1 103 ? 2.597 -4.094 17.409 1.00 73.56 103 ASN A CA 1
ATOM 850 C C . ASN A 1 103 ? 2.489 -5.618 17.257 1.00 73.56 103 ASN A C 1
ATOM 852 O O . ASN A 1 103 ? 3.441 -6.264 16.817 1.00 73.56 103 ASN A O 1
ATOM 856 N N . LYS A 1 104 ? 1.345 -6.200 17.627 1.00 77.38 104 LYS A N 1
ATOM 857 C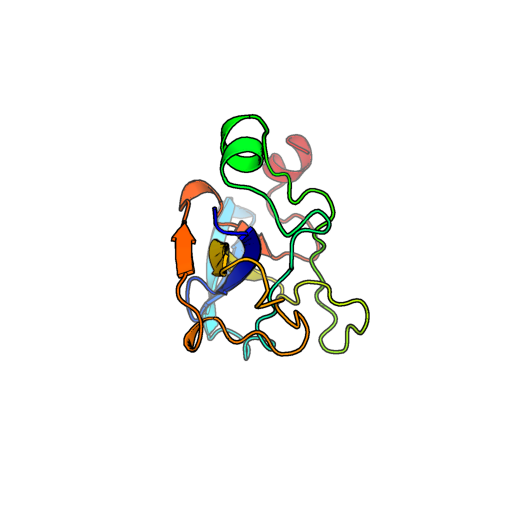 CA . LYS A 1 104 ? 1.092 -7.646 17.596 1.00 77.38 104 LYS A CA 1
ATOM 858 C C . LYS A 1 104 ? -0.098 -8.020 16.721 1.00 77.38 104 LYS A C 1
ATOM 860 O O . LYS A 1 104 ? -0.546 -9.162 16.762 1.00 77.38 104 LYS A O 1
ATOM 865 N N . VAL A 1 105 ? -0.616 -7.074 15.940 1.00 84.56 105 VAL A N 1
ATOM 866 C CA . VAL A 1 105 ? -1.783 -7.324 15.093 1.00 84.56 105 VAL A CA 1
ATOM 867 C C . VAL A 1 105 ? -1.408 -8.274 13.976 1.00 84.56 105 VAL A C 1
ATOM 869 O O . VAL A 1 105 ? -0.566 -7.977 13.129 1.00 84.56 105 VAL A O 1
ATOM 872 N N . ASN A 1 106 ? -2.113 -9.393 13.951 1.00 86.50 106 ASN A N 1
ATOM 873 C CA . ASN A 1 106 ? -2.178 -10.278 12.813 1.00 86.50 106 ASN A CA 1
ATOM 874 C C . ASN A 1 106 ? -3.613 -10.255 12.290 1.00 86.50 106 ASN A C 1
ATOM 876 O O . ASN A 1 106 ? -4.523 -10.733 12.959 1.00 86.50 106 ASN A O 1
ATOM 880 N N . LEU A 1 107 ? -3.823 -9.707 11.089 1.00 88.50 107 LEU A N 1
ATOM 881 C CA . LEU A 1 107 ? -5.164 -9.596 10.504 1.00 88.50 107 LEU A CA 1
ATOM 882 C C . LEU A 1 107 ? -5.876 -10.950 10.370 1.00 88.50 107 LEU A C 1
ATOM 884 O O . LEU A 1 107 ? -7.102 -10.977 10.367 1.00 88.50 107 LEU A O 1
ATOM 888 N N . ALA A 1 108 ? -5.137 -12.061 10.271 1.00 87.44 108 ALA A N 1
ATOM 889 C CA . ALA A 1 108 ? -5.725 -13.399 10.202 1.00 87.44 108 ALA A CA 1
ATOM 890 C C . ALA A 1 108 ? -6.500 -13.783 11.476 1.00 87.44 108 ALA A C 1
ATOM 892 O O . ALA A 1 108 ? -7.451 -14.556 11.394 1.00 87.44 108 ALA A O 1
ATOM 893 N N . ASP A 1 109 ? -6.127 -13.207 12.620 1.00 87.69 109 ASP A N 1
ATOM 894 C CA . ASP A 1 109 ? -6.741 -13.475 13.923 1.00 87.69 109 ASP A CA 1
ATOM 895 C C . ASP A 1 109 ? -7.871 -12.473 14.248 1.00 87.69 109 ASP A C 1
ATOM 897 O O . ASP A 1 109 ? -8.531 -12.564 15.284 1.00 87.69 109 ASP A O 1
ATOM 901 N N . GLU A 1 110 ? -8.108 -11.501 13.361 1.00 88.56 110 GLU A N 1
ATOM 902 C CA . GLU A 1 110 ? -9.037 -10.393 13.565 1.00 88.56 110 GLU A CA 1
ATOM 903 C C . GLU A 1 110 ? -10.297 -10.522 12.706 1.00 88.56 110 GLU A C 1
ATOM 905 O O . GLU A 1 110 ? -10.242 -10.791 11.502 1.00 88.56 110 GLU A O 1
ATOM 910 N N . VAL A 1 111 ? -11.452 -10.182 13.292 1.00 88.38 111 VAL A N 1
ATOM 911 C CA . VAL A 1 111 ? -12.671 -9.933 12.511 1.00 88.38 111 VAL A CA 1
ATOM 912 C C . VAL A 1 111 ? -12.513 -8.598 11.791 1.00 88.38 111 VAL A C 1
ATOM 914 O O . VAL A 1 111 ? -12.658 -7.520 12.378 1.00 88.38 111 VAL A O 1
ATOM 917 N N . HIS A 1 112 ? -12.213 -8.676 10.499 1.00 94.31 112 HIS A N 1
ATOM 918 C CA . HIS A 1 112 ? -11.924 -7.510 9.681 1.00 94.31 112 HIS A CA 1
ATOM 919 C C . HIS A 1 112 ? -12.575 -7.593 8.302 1.00 94.31 112 HIS A C 1
ATOM 921 O O . HIS A 1 112 ? -12.954 -8.660 7.817 1.00 94.31 112 HIS A O 1
ATOM 927 N N . ARG A 1 113 ? -12.697 -6.435 7.654 1.00 96.56 113 ARG A N 1
ATOM 928 C CA . ARG A 1 113 ? -13.071 -6.322 6.243 1.00 96.56 113 ARG A CA 1
ATOM 929 C C . ARG A 1 113 ? -11.943 -5.650 5.476 1.00 96.56 113 ARG A C 1
ATOM 931 O O . ARG A 1 113 ? -11.387 -4.667 5.952 1.00 96.56 113 ARG A O 1
ATOM 938 N N . THR A 1 114 ? -11.640 -6.169 4.292 1.00 98.00 114 THR A N 1
ATOM 939 C CA . THR A 1 114 ? -10.615 -5.618 3.399 1.00 98.00 114 THR A CA 1
ATOM 940 C C . THR A 1 114 ? -11.276 -4.961 2.193 1.00 98.00 114 THR A C 1
ATOM 942 O O . THR A 1 114 ? -12.169 -5.547 1.584 1.00 98.00 114 THR A O 1
ATOM 945 N N . PHE A 1 115 ? -10.820 -3.762 1.848 1.00 98.31 115 PHE A N 1
ATOM 946 C CA . PHE A 1 115 ? -11.235 -2.992 0.684 1.00 98.31 115 PHE A CA 1
ATOM 947 C C . PHE A 1 115 ? -10.047 -2.848 -0.265 1.00 98.31 115 PHE A C 1
ATOM 949 O O . PHE A 1 115 ? -8.934 -2.530 0.160 1.00 98.31 115 PHE A O 1
ATOM 956 N N . VAL A 1 116 ? -10.288 -3.106 -1.548 1.00 98.50 116 VAL A N 1
ATOM 957 C CA . VAL A 1 116 ? -9.267 -3.084 -2.597 1.00 98.50 116 VAL A CA 1
ATOM 958 C C . VAL A 1 116 ? -9.799 -2.267 -3.763 1.00 98.50 116 VAL A C 1
ATOM 960 O O . VAL A 1 116 ? -10.895 -2.536 -4.248 1.00 98.50 116 VAL A O 1
ATOM 963 N N . PHE A 1 117 ? -9.004 -1.302 -4.210 1.00 98.31 117 PHE A N 1
ATOM 964 C CA . PHE A 1 117 ? -9.324 -0.419 -5.329 1.00 98.31 117 PHE A CA 1
ATOM 965 C C . PHE A 1 117 ? -8.283 -0.657 -6.431 1.00 98.31 117 PHE A C 1
ATOM 967 O O . PHE A 1 117 ? -7.128 -0.250 -6.254 1.00 98.31 117 PHE A O 1
ATOM 974 N N . PRO A 1 118 ? -8.607 -1.382 -7.517 1.00 98.06 118 PRO A N 1
ATOM 975 C CA . PRO A 1 118 ? -7.641 -1.736 -8.563 1.00 98.06 118 PRO A CA 1
ATOM 976 C C . PRO A 1 118 ? -6.924 -0.535 -9.198 1.00 98.06 118 PRO A C 1
ATOM 978 O O . PRO A 1 118 ? -5.759 -0.634 -9.575 1.00 98.06 118 PRO A O 1
ATOM 981 N N . GLU A 1 119 ? -7.593 0.611 -9.272 1.00 98.19 119 GLU A N 1
ATOM 982 C CA . GLU A 1 119 ? -7.069 1.883 -9.775 1.00 98.19 119 GLU A CA 1
ATOM 983 C C . GLU A 1 119 ? -5.930 2.461 -8.919 1.00 98.19 119 GLU A C 1
ATOM 985 O O . GLU A 1 119 ? -5.184 3.313 -9.388 1.00 98.19 119 GLU A O 1
ATOM 990 N N . THR A 1 120 ? -5.752 1.973 -7.686 1.00 98.31 120 THR A N 1
ATOM 991 C CA . THR A 1 120 ? -4.659 2.387 -6.786 1.00 98.31 120 THR A CA 1
ATOM 992 C C . THR A 1 120 ? -3.381 1.567 -6.964 1.00 98.31 120 THR A C 1
ATOM 994 O O . THR A 1 120 ? -2.403 1.786 -6.250 1.00 98.31 120 THR A O 1
ATOM 997 N N . GLN A 1 121 ? -3.357 0.615 -7.902 1.00 98.50 121 GLN A N 1
ATOM 998 C CA . GLN A 1 121 ? -2.139 -0.130 -8.209 1.00 98.50 121 GLN A CA 1
ATOM 999 C C . GLN A 1 121 ? -1.051 0.785 -8.767 1.00 98.50 121 GLN A C 1
ATOM 1001 O O . GLN A 1 121 ? -1.311 1.645 -9.605 1.00 98.50 121 GLN A O 1
ATOM 1006 N N . PHE A 1 122 ? 0.197 0.540 -8.377 1.00 98.12 122 PHE A N 1
ATOM 1007 C CA . PHE A 1 122 ? 1.326 1.349 -8.831 1.00 98.12 122 PHE A CA 1
ATOM 1008 C C . PHE A 1 122 ? 2.604 0.524 -9.002 1.00 98.12 122 PHE A C 1
ATOM 1010 O O . PHE A 1 122 ? 2.705 -0.617 -8.546 1.00 98.12 122 PHE A O 1
ATOM 1017 N N . MET A 1 123 ? 3.587 1.121 -9.678 1.00 97.94 123 MET A N 1
ATOM 1018 C CA . MET A 1 123 ? 4.955 0.610 -9.773 1.00 97.94 123 MET A CA 1
ATOM 1019 C C . MET A 1 123 ? 5.825 1.337 -8.752 1.00 97.94 123 MET A C 1
ATOM 1021 O O . MET A 1 123 ? 5.963 2.557 -8.834 1.00 97.94 123 MET A O 1
ATOM 1025 N N . ALA A 1 124 ? 6.432 0.613 -7.812 1.00 97.44 124 ALA A N 1
ATOM 1026 C CA . ALA A 1 124 ? 7.431 1.213 -6.931 1.00 97.44 124 ALA A CA 1
ATOM 1027 C C . ALA A 1 124 ? 8.695 1.514 -7.748 1.00 97.44 124 ALA A C 1
ATOM 1029 O O . ALA A 1 124 ? 9.174 0.648 -8.476 1.00 97.44 124 ALA A O 1
ATOM 1030 N N . VAL A 1 125 ? 9.239 2.725 -7.653 1.00 97.62 125 VAL A N 1
ATOM 1031 C CA . VAL A 1 125 ? 10.449 3.136 -8.380 1.00 97.62 125 VAL A CA 1
ATOM 1032 C C . VAL A 1 125 ? 11.316 4.024 -7.495 1.00 97.62 125 VAL A C 1
ATOM 1034 O O . VAL A 1 125 ? 10.806 4.746 -6.646 1.00 97.62 125 VAL A O 1
ATOM 1037 N N . THR A 1 126 ? 12.630 3.999 -7.705 1.00 95.75 126 THR A N 1
ATOM 1038 C CA . THR A 1 126 ? 13.573 4.924 -7.046 1.00 95.75 126 THR A CA 1
ATOM 1039 C C . THR A 1 126 ? 13.733 6.242 -7.805 1.00 95.75 126 THR A C 1
ATOM 1041 O O . THR A 1 126 ? 14.206 7.222 -7.242 1.00 95.75 126 THR A O 1
ATOM 1044 N N . ALA A 1 127 ? 13.326 6.270 -9.075 1.00 93.56 127 ALA A N 1
ATOM 1045 C CA . ALA A 1 127 ? 13.234 7.459 -9.914 1.00 93.56 127 ALA A CA 1
ATOM 1046 C C . ALA A 1 127 ? 12.135 7.256 -10.966 1.00 93.56 127 ALA A C 1
ATOM 1048 O O . ALA A 1 127 ? 11.946 6.134 -11.455 1.00 93.56 127 ALA A O 1
ATOM 1049 N N . TYR A 1 128 ? 11.427 8.323 -11.340 1.00 94.00 128 TYR A N 1
ATOM 1050 C CA . TYR A 1 128 ? 10.378 8.246 -12.357 1.00 94.00 128 TYR A CA 1
ATOM 1051 C C . TYR A 1 128 ? 10.928 7.759 -13.701 1.00 94.00 128 TYR A C 1
ATOM 1053 O O . TYR A 1 128 ? 11.952 8.234 -14.187 1.00 94.00 128 TYR A O 1
ATOM 1061 N N . GLN A 1 129 ? 10.229 6.791 -14.295 1.00 93.69 129 GLN A N 1
ATOM 1062 C CA . GLN A 1 129 ? 10.624 6.171 -15.563 1.00 93.69 129 GLN A CA 1
ATOM 1063 C C . GLN A 1 129 ? 9.870 6.771 -16.754 1.00 93.69 129 GLN A C 1
ATOM 1065 O O . GLN A 1 129 ? 10.458 7.048 -17.795 1.00 93.69 129 GLN A O 1
ATOM 1070 N N . ASN A 1 130 ? 8.564 6.999 -16.596 1.00 90.62 130 ASN A N 1
ATOM 1071 C CA . ASN A 1 130 ? 7.735 7.669 -17.590 1.00 90.62 130 ASN A CA 1
ATOM 1072 C C . ASN A 1 130 ? 7.690 9.172 -17.282 1.00 90.62 130 ASN A C 1
ATOM 1074 O O . ASN A 1 130 ? 7.157 9.563 -16.247 1.00 90.62 130 ASN A O 1
ATOM 1078 N N . GLN A 1 131 ? 8.208 10.002 -18.190 1.00 84.19 131 GLN A N 1
ATOM 1079 C CA . GLN A 1 131 ? 8.249 11.460 -18.024 1.00 84.19 131 GLN A CA 1
ATOM 1080 C C . GLN A 1 131 ? 6.862 12.090 -17.850 1.00 84.19 131 GLN A C 1
ATOM 1082 O O . GLN A 1 131 ? 6.744 13.094 -17.158 1.00 84.19 131 GLN A O 1
ATOM 1087 N N . LEU A 1 132 ? 5.808 11.485 -18.410 1.00 85.75 132 LEU A N 1
ATOM 1088 C CA . LEU A 1 132 ? 4.439 11.974 -18.224 1.00 85.75 132 LEU A CA 1
ATOM 1089 C C . LEU A 1 132 ? 3.997 11.902 -16.759 1.00 85.75 132 LEU A C 1
ATOM 1091 O O . LEU A 1 132 ? 3.257 12.766 -16.310 1.00 85.75 132 LEU A O 1
ATOM 1095 N N . VAL A 1 133 ? 4.479 10.912 -16.000 1.00 84.50 133 VAL A N 1
ATOM 1096 C CA . VAL A 1 133 ? 4.193 10.816 -14.560 1.00 84.50 133 VAL A CA 1
ATOM 1097 C C . VAL A 1 133 ? 4.877 11.951 -13.808 1.00 84.50 133 VAL A C 1
ATOM 1099 O O . VAL A 1 133 ? 4.253 12.559 -12.949 1.00 84.50 133 VAL A O 1
ATOM 1102 N N . SER A 1 134 ? 6.118 12.285 -14.169 1.00 80.75 134 SER A N 1
ATOM 1103 C CA . SER A 1 134 ? 6.843 13.402 -13.555 1.00 80.75 134 SER A CA 1
ATOM 1104 C C . SER A 1 134 ? 6.176 14.760 -13.778 1.00 80.75 134 SER A C 1
ATOM 1106 O O . SER A 1 134 ? 6.442 15.674 -13.018 1.00 80.75 134 SER A O 1
ATOM 1108 N N . ILE A 1 135 ? 5.369 14.912 -14.834 1.00 80.69 135 ILE A N 1
ATOM 1109 C CA . ILE A 1 135 ? 4.669 16.167 -15.162 1.00 80.69 135 ILE A CA 1
ATOM 1110 C C . ILE A 1 135 ? 3.333 16.281 -14.408 1.00 80.69 135 ILE A C 1
ATOM 1112 O O . ILE A 1 135 ? 2.820 17.380 -14.224 1.00 80.69 135 ILE A O 1
ATOM 1116 N N . LEU A 1 136 ? 2.752 15.154 -13.989 1.00 78.38 136 LEU A N 1
ATOM 1117 C CA . LEU A 1 136 ? 1.482 15.110 -13.256 1.00 78.38 136 LEU A CA 1
ATOM 1118 C C . LEU A 1 136 ? 1.638 15.368 -11.747 1.00 78.38 136 LEU A C 1
ATOM 1120 O O . LEU A 1 136 ? 0.625 15.520 -11.065 1.00 78.38 136 LEU A O 1
ATOM 1124 N N . LEU A 1 137 ? 2.874 15.362 -11.240 1.00 71.44 137 LEU A N 1
ATOM 1125 C CA . LEU A 1 137 ? 3.237 15.489 -9.825 1.00 71.44 137 LEU A CA 1
ATOM 1126 C C . LEU A 1 137 ? 3.993 16.794 -9.584 1.00 71.44 137 LEU A C 1
ATOM 1128 O O . LEU A 1 137 ? 3.749 17.401 -8.520 1.00 71.44 137 LEU A O 1
#

Secondary structure (DSSP, 8-state):
-EEEEEEEEEEESSSEEEEEEGGGTEEEEEEEPPPPPPP--EE-TTPSEEHHHHHHS----TT--EE--TT--S-PEE--TT-EEEEEEEEEEEETT----GGG--GGGS-EEEEE-GGG-EE--SS-SSHHHHHH-